Protein AF-A0A2S2Q493-F1 (afdb_monomer)

Mean predicted aligned error: 17.37 Å

InterPro domains:
  IPR019464 RNA polymerase II elongation factor ELL, N-terminal [PF10390] (42-145)
  IPR031176 ELL/occludin family [PTHR23288] (46-145)
  IPR036390 Winged helix DNA-binding domain superfamily [SSF46785] (63-145)
  IPR042065 E3 ubiquitin-protein ligase ELL-like [G3DSA:1.10.10.2670] (57-145)

Secondary structure (DSSP, 8-state):
-----------------------------------------------PPPS-------HHHHHHTS-HHHHHHHHHHH--EEHHHHHHHHHHTT--GGGHHHHHHHHHHHEEEETTEEEE-GGGGGG--TT-TT--HHHHHHHT-

Organism: NCBI:txid143950

Solvent-accessible surface area (backbone atoms only — not comparable to full-atom values): 9882 Å² total; per-residue (Å²): 141,82,90,81,83,87,84,82,84,86,80,74,97,81,77,90,78,69,89,78,74,88,82,70,86,78,78,88,79,75,92,77,77,89,74,81,81,75,90,75,84,86,85,90,85,90,78,84,81,75,86,70,81,79,64,85,68,63,62,51,62,58,59,48,72,46,58,68,63,58,56,52,51,56,50,29,63,67,43,69,40,38,6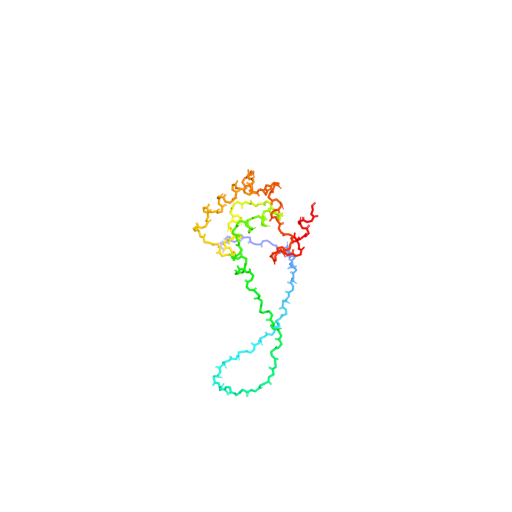5,72,60,50,49,52,55,44,40,72,31,68,54,55,82,86,49,53,64,54,51,54,58,44,41,68,75,45,32,46,78,54,96,72,28,34,34,55,35,80,82,50,57,80,75,54,63,89,82,44,89,84,59,50,79,68,49,55,58,56,67,76,109

Foldseek 3Di:
DDDDDDDDDDDDDPDPPDDPDPPDDPDPPDDDDDDPDDDDDDDDDDDDDDPDPPDPPPVLQVLLPDDPLLVLLLVLLLHWAAPVRSVVVVVSSPDDPVCSVVVVVSQVVAWDADPRITHGDPVCLVVHDLVPVPDDPVSNVSNVD

Sequence (145 aa):
VNNVSNVNHVNNVNNVNHVNNVNHVNNVNHVNNINIINNVPKPIISKPIPPHIPSPVNHTSDISKKPLRDRIIHLLALRPYKKPELISILNRDGLKDKDRTQIMSILSQVAQAKDNVYYLLRHIWNDVQEDWPFYSSQDHIILKR

pLDDT: mean 74.44, std 22.08, range [32.31, 98.25]

Radius of gyration: 29.32 Å; Cα contacts (8 Å, |Δi|>4): 77; chains: 1; bounding box: 62×48×93 Å

Structure (mmCIF, N/CA/C/O backbone):
data_AF-A0A2S2Q493-F1
#
_entry.id   AF-A0A2S2Q493-F1
#
loop_
_atom_site.group_PDB
_atom_site.id
_atom_site.type_symbol
_atom_site.label_atom_id
_atom_site.label_alt_id
_atom_site.label_comp_id
_atom_site.label_asym_id
_atom_site.label_entity_id
_atom_site.label_seq_id
_atom_site.pdbx_PDB_ins_code
_atom_site.Cartn_x
_atom_site.Cartn_y
_atom_site.Cartn_z
_atom_site.occupancy
_atom_site.B_iso_or_equiv
_atom_site.auth_seq_id
_atom_site.auth_comp_id
_atom_site.auth_asym_id
_atom_site.auth_atom_id
_atom_site.pdbx_PDB_model_num
ATOM 1 N N . VAL A 1 1 ? 29.902 24.176 73.269 1.00 42.94 1 VAL A N 1
ATOM 2 C CA . VAL A 1 1 ? 28.447 24.135 72.998 1.00 42.94 1 VAL A CA 1
ATOM 3 C C . VAL A 1 1 ? 28.195 24.983 71.768 1.00 42.94 1 VAL A C 1
ATOM 5 O O . VAL A 1 1 ? 28.349 26.187 71.871 1.00 42.94 1 VAL A O 1
ATOM 8 N N . ASN A 1 2 ? 27.938 24.367 70.612 1.00 32.31 2 ASN A N 1
ATOM 9 C CA . ASN A 1 2 ? 27.328 25.031 69.460 1.00 32.31 2 ASN A CA 1
ATOM 10 C C . ASN A 1 2 ? 26.678 23.980 68.557 1.00 32.31 2 ASN A C 1
ATOM 12 O O . ASN A 1 2 ? 27.305 22.997 68.173 1.00 32.31 2 ASN A O 1
ATOM 16 N N . ASN A 1 3 ? 25.392 24.208 68.310 1.00 42.53 3 ASN A N 1
ATOM 17 C CA . ASN A 1 3 ? 24.489 23.416 67.493 1.00 42.53 3 ASN A CA 1
ATOM 18 C C . ASN A 1 3 ? 24.914 23.419 66.022 1.00 42.53 3 ASN A C 1
ATOM 20 O O . ASN A 1 3 ? 25.131 24.490 65.459 1.00 42.53 3 ASN A O 1
ATOM 24 N N . VAL A 1 4 ? 24.893 22.251 65.378 1.00 44.69 4 VAL A N 1
ATOM 25 C CA . VAL A 1 4 ? 24.620 22.157 63.938 1.00 44.69 4 VAL A CA 1
ATOM 26 C C . VAL A 1 4 ? 23.568 21.073 63.734 1.00 44.69 4 VAL A C 1
ATOM 28 O O . VAL A 1 4 ? 23.837 19.880 63.856 1.00 44.69 4 VAL A O 1
ATOM 31 N N . SER A 1 5 ? 22.346 21.528 63.475 1.00 44.84 5 SER A N 1
ATOM 32 C CA . SER A 1 5 ? 21.221 20.722 63.012 1.00 44.84 5 SER A CA 1
ATOM 33 C C . SER A 1 5 ? 21.316 20.486 61.499 1.00 44.84 5 SER A C 1
ATOM 35 O O . SER A 1 5 ? 21.857 21.319 60.777 1.00 44.84 5 SER A O 1
ATOM 37 N N . ASN A 1 6 ? 20.668 19.408 61.045 1.00 47.12 6 ASN A N 1
ATOM 38 C CA . ASN A 1 6 ? 20.297 19.056 59.666 1.00 47.12 6 ASN A CA 1
ATOM 39 C C . ASN A 1 6 ? 21.370 18.477 58.727 1.00 47.12 6 ASN A C 1
ATOM 41 O O . ASN A 1 6 ? 21.995 19.207 57.968 1.00 47.12 6 ASN A O 1
ATOM 45 N N . VAL A 1 7 ? 21.357 17.143 58.592 1.00 50.12 7 VAL A N 1
ATOM 46 C CA . VAL A 1 7 ? 21.135 16.503 57.281 1.00 50.12 7 VAL A CA 1
ATOM 47 C C . VAL A 1 7 ? 20.140 15.354 57.471 1.00 50.12 7 VAL A C 1
ATOM 49 O O . VAL A 1 7 ? 20.384 14.414 58.223 1.00 50.12 7 VAL A O 1
ATOM 52 N N . ASN A 1 8 ? 18.987 15.465 56.814 1.00 44.38 8 ASN A N 1
ATOM 53 C CA . ASN A 1 8 ? 17.983 14.412 56.725 1.00 44.38 8 ASN A CA 1
ATOM 54 C C . ASN A 1 8 ? 18.471 13.266 55.822 1.00 44.38 8 ASN A C 1
ATOM 56 O O . ASN A 1 8 ? 19.005 13.519 54.749 1.00 44.38 8 ASN A O 1
ATOM 60 N N . HIS A 1 9 ? 18.110 12.041 56.216 1.00 49.75 9 HIS A N 1
ATOM 61 C CA . HIS A 1 9 ? 17.798 10.901 55.342 1.00 49.75 9 HIS A CA 1
ATOM 62 C C . HIS A 1 9 ? 18.923 10.284 54.489 1.00 49.75 9 HIS A C 1
ATOM 64 O O . HIS A 1 9 ? 19.172 10.736 53.381 1.00 49.75 9 HIS A O 1
ATOM 70 N N . VAL A 1 10 ? 19.414 9.110 54.915 1.00 50.28 10 VAL A N 1
ATOM 71 C CA . VAL A 1 10 ? 19.218 7.846 54.166 1.00 50.28 10 VAL A CA 1
ATOM 72 C C . VAL A 1 10 ? 19.067 6.714 55.190 1.00 50.28 10 VAL A C 1
ATOM 74 O O . VAL A 1 10 ? 20.035 6.286 55.812 1.00 50.28 10 VAL A O 1
ATOM 77 N N . ASN A 1 11 ? 17.832 6.260 55.402 1.00 46.09 11 ASN A N 1
ATOM 78 C CA . ASN A 1 11 ? 17.524 5.114 56.254 1.00 46.09 11 ASN A CA 1
ATOM 79 C C . ASN A 1 11 ? 17.735 3.816 55.460 1.00 46.09 11 ASN A C 1
ATOM 81 O O . ASN A 1 11 ? 17.216 3.696 54.357 1.00 46.09 11 ASN A O 1
ATOM 85 N N . ASN A 1 12 ? 18.435 2.859 56.071 1.00 45.50 12 ASN A N 1
ATOM 86 C CA . ASN A 1 12 ? 18.421 1.419 55.792 1.00 45.50 12 ASN A CA 1
ATOM 87 C C . ASN A 1 12 ? 18.545 0.941 54.333 1.00 45.50 12 ASN A C 1
ATOM 89 O O . ASN A 1 12 ? 17.598 0.937 53.549 1.00 45.50 12 ASN A O 1
ATOM 93 N N . VAL A 1 13 ? 19.698 0.336 54.042 1.00 56.16 13 VAL A N 1
ATOM 94 C CA . VAL A 1 13 ? 19.875 -0.619 52.943 1.00 56.16 13 VAL A CA 1
ATOM 95 C C . VAL A 1 13 ? 18.981 -1.837 53.207 1.00 56.16 13 VAL A C 1
ATOM 97 O O . VAL A 1 13 ? 19.342 -2.698 53.997 1.00 56.16 13 VAL A O 1
ATOM 100 N N . ASN A 1 14 ? 17.814 -1.906 52.564 1.00 52.69 14 ASN A N 1
ATOM 101 C CA . ASN A 1 14 ? 16.933 -3.079 52.590 1.00 52.69 14 ASN A CA 1
ATOM 102 C C . ASN A 1 14 ? 16.211 -3.243 51.240 1.00 52.69 14 ASN A C 1
ATOM 104 O O . ASN A 1 14 ? 15.033 -2.924 51.117 1.00 52.69 14 ASN A O 1
ATOM 108 N N . ASN A 1 15 ? 16.958 -3.674 50.216 1.00 47.88 15 ASN A N 1
ATOM 109 C CA . ASN A 1 15 ? 16.556 -4.650 49.184 1.00 47.88 15 ASN A CA 1
ATOM 110 C C . ASN A 1 15 ? 17.482 -4.548 47.968 1.00 47.88 15 ASN A C 1
ATOM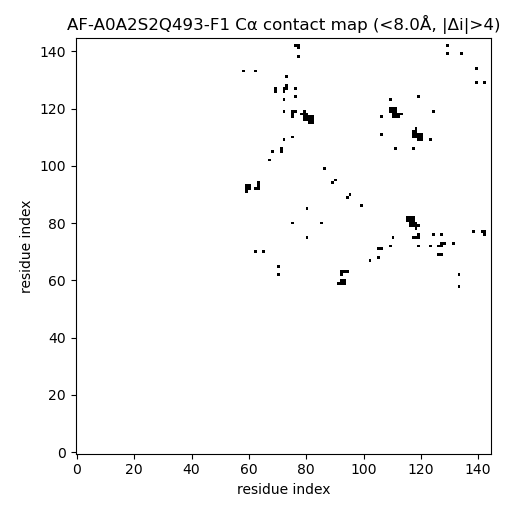 112 O O . ASN A 1 15 ? 17.394 -3.613 47.173 1.00 47.88 15 ASN A O 1
ATOM 116 N N . VAL A 1 16 ? 18.331 -5.559 47.779 1.00 57.81 16 VAL A N 1
ATOM 117 C CA . VAL A 1 16 ? 18.988 -5.802 46.491 1.00 57.81 16 VAL A CA 1
ATOM 118 C C . VAL A 1 16 ? 17.939 -6.420 45.568 1.00 57.81 16 VAL A C 1
ATOM 120 O O . VAL A 1 16 ? 17.761 -7.635 45.532 1.00 57.81 16 VAL A O 1
ATOM 123 N N . ASN A 1 17 ? 17.193 -5.579 44.853 1.00 49.03 17 ASN A N 1
ATOM 124 C CA . ASN A 1 17 ? 16.241 -6.053 43.855 1.00 49.03 17 ASN A CA 1
ATOM 125 C C . ASN A 1 17 ? 16.998 -6.562 42.622 1.00 49.03 17 ASN A C 1
ATOM 127 O O . ASN A 1 17 ? 17.527 -5.781 41.840 1.00 49.03 17 ASN A O 1
ATOM 131 N N . HIS A 1 18 ? 17.033 -7.889 42.503 1.00 48.94 18 HIS A N 1
ATOM 132 C CA . HIS A 1 18 ? 17.099 -8.685 41.278 1.00 48.94 18 HIS A CA 1
ATOM 133 C C . HIS A 1 18 ? 17.971 -8.147 40.127 1.00 48.94 18 HIS A C 1
ATOM 135 O O . HIS A 1 18 ? 17.554 -7.316 39.321 1.00 48.94 18 HIS A O 1
ATOM 141 N N . VAL A 1 19 ? 19.153 -8.749 39.964 1.00 56.56 19 VAL A N 1
ATOM 142 C CA . VAL A 1 19 ? 19.896 -8.717 38.697 1.00 56.56 19 VAL A CA 1
ATOM 143 C C . VAL A 1 19 ? 19.018 -9.364 37.625 1.00 56.56 19 VAL A C 1
ATOM 145 O O . VAL A 1 19 ? 18.828 -10.580 37.613 1.00 56.56 19 VAL A O 1
ATOM 148 N N . ASN A 1 20 ? 18.443 -8.544 36.748 1.00 49.59 20 ASN A N 1
ATOM 149 C CA . ASN A 1 20 ? 17.652 -9.021 35.624 1.00 49.59 20 ASN A CA 1
ATOM 150 C C . ASN A 1 20 ? 18.605 -9.591 34.562 1.00 49.59 20 ASN A C 1
ATOM 152 O O . ASN A 1 20 ? 19.286 -8.848 33.865 1.00 49.59 20 ASN A O 1
ATOM 156 N N . ASN A 1 21 ? 18.669 -10.920 34.511 1.00 49.31 21 ASN A N 1
ATOM 157 C CA . ASN A 1 21 ? 18.947 -11.762 33.348 1.00 49.31 21 ASN A CA 1
ATOM 158 C C . ASN A 1 21 ? 19.878 -11.172 32.263 1.00 49.31 21 ASN A C 1
ATOM 160 O O . ASN A 1 21 ? 19.442 -10.470 31.348 1.00 49.31 21 ASN A O 1
ATOM 164 N N . VAL A 1 22 ? 21.161 -11.543 32.310 1.00 59.47 22 VAL A N 1
ATOM 165 C CA . VAL A 1 22 ? 22.110 -11.322 31.207 1.00 59.47 22 VAL A CA 1
ATOM 166 C C . VAL A 1 22 ? 21.741 -12.256 30.051 1.00 59.47 22 VAL A C 1
ATOM 168 O O . VAL A 1 22 ? 22.240 -13.376 29.947 1.00 59.47 22 VAL A O 1
ATOM 171 N N . ASN A 1 23 ? 20.849 -11.809 29.170 1.00 49.47 23 ASN A N 1
ATOM 172 C CA . ASN A 1 23 ? 20.550 -12.531 27.939 1.00 49.47 23 ASN A CA 1
ATOM 173 C C . ASN A 1 23 ? 21.645 -12.264 26.896 1.00 49.47 23 ASN A C 1
ATOM 175 O O . ASN A 1 23 ? 21.586 -11.306 26.136 1.00 49.47 23 ASN A O 1
ATOM 179 N N . HIS A 1 24 ? 22.606 -13.189 26.874 1.00 51.44 24 HIS A N 1
ATOM 180 C CA . HIS A 1 24 ? 23.433 -13.580 25.731 1.00 51.44 24 HIS A CA 1
ATOM 181 C C 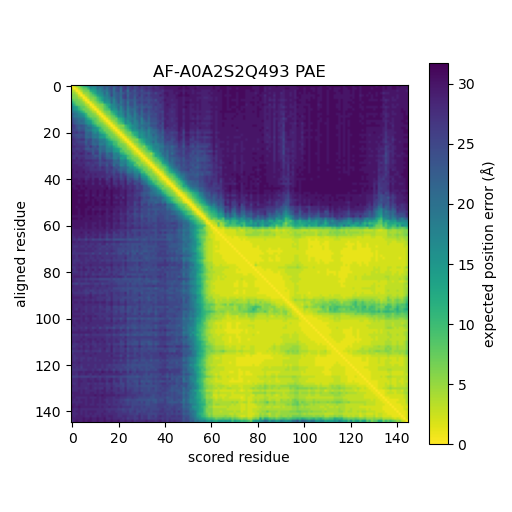. HIS A 1 24 ? 24.441 -12.549 25.183 1.00 51.44 24 HIS A C 1
ATOM 183 O O . HIS A 1 24 ? 24.131 -11.646 24.410 1.00 51.44 24 HIS A O 1
ATOM 189 N N . VAL A 1 25 ? 25.711 -12.775 25.531 1.00 57.84 25 VAL A N 1
ATOM 190 C CA . VAL A 1 25 ? 26.881 -12.204 24.856 1.00 57.84 25 VAL A CA 1
ATOM 191 C C . VAL A 1 25 ? 26.921 -12.763 23.432 1.00 57.84 25 VAL A C 1
ATOM 193 O O . VAL A 1 25 ? 27.197 -13.946 23.238 1.00 57.84 25 VAL A O 1
ATOM 196 N N . ASN A 1 26 ? 26.628 -11.930 22.431 1.00 51.56 26 ASN A N 1
ATOM 197 C CA . ASN A 1 26 ? 26.768 -12.336 21.037 1.00 51.56 26 ASN A CA 1
ATOM 198 C C . ASN A 1 26 ? 28.250 -12.546 20.707 1.00 51.56 26 ASN A C 1
ATOM 200 O O . ASN A 1 26 ? 29.068 -11.631 20.762 1.00 51.56 26 ASN A O 1
ATOM 204 N N . ASN A 1 27 ? 28.550 -13.794 20.372 1.00 47.91 27 ASN A N 1
ATOM 205 C CA . ASN A 1 27 ? 29.819 -14.305 19.892 1.00 47.91 27 ASN A CA 1
ATOM 206 C C . ASN A 1 27 ? 30.382 -13.404 18.772 1.00 47.91 27 ASN A C 1
ATOM 208 O O . ASN A 1 27 ? 29.749 -13.237 17.726 1.00 47.91 27 ASN A O 1
ATOM 212 N N . VAL A 1 28 ? 31.562 -12.813 18.984 1.00 59.25 28 VAL A N 1
ATOM 213 C CA . VAL A 1 28 ? 32.274 -12.022 17.969 1.00 59.25 28 VAL A CA 1
ATOM 214 C C . VAL A 1 28 ? 32.832 -12.985 16.924 1.00 59.25 28 VAL A C 1
ATOM 216 O O . VAL A 1 28 ? 33.941 -13.496 17.061 1.00 59.25 28 VAL A O 1
ATOM 219 N N . ASN A 1 29 ? 32.061 -13.247 15.870 1.00 50.19 29 ASN A N 1
ATOM 220 C CA . ASN A 1 29 ? 32.519 -14.054 14.746 1.00 50.19 29 ASN A CA 1
ATOM 221 C C . ASN A 1 29 ? 33.024 -13.164 13.604 1.00 50.19 29 ASN A C 1
ATOM 223 O O . ASN A 1 29 ? 32.252 -12.600 12.837 1.00 50.19 29 ASN A O 1
ATOM 227 N N . HIS A 1 30 ? 34.354 -13.152 13.493 1.00 52.41 30 HIS A N 1
ATOM 228 C CA . HIS A 1 30 ? 35.150 -12.902 12.290 1.00 52.41 30 HIS A CA 1
ATOM 229 C C . HIS A 1 30 ? 35.218 -11.467 11.742 1.00 52.41 30 HIS A C 1
ATOM 231 O O . HIS A 1 30 ? 34.442 -11.029 10.896 1.00 52.41 30 HIS A O 1
ATOM 237 N N . VAL A 1 31 ? 36.293 -10.785 12.145 1.00 58.31 31 VAL A N 1
ATOM 238 C CA . VAL A 1 31 ? 36.915 -9.697 11.386 1.00 58.31 31 VAL A CA 1
ATOM 239 C C . VAL A 1 31 ? 37.488 -10.300 10.101 1.00 58.31 31 VAL A C 1
ATOM 241 O O . VAL A 1 31 ? 38.514 -10.975 10.150 1.00 58.31 31 VAL A O 1
ATOM 244 N N . ASN A 1 32 ? 36.837 -10.084 8.956 1.00 47.97 32 ASN A N 1
ATOM 245 C CA . ASN A 1 32 ? 37.411 -10.469 7.669 1.00 47.97 32 ASN A CA 1
ATOM 246 C C . ASN A 1 32 ? 38.202 -9.294 7.080 1.00 47.97 32 ASN A C 1
ATOM 248 O O . ASN A 1 32 ? 37.643 -8.261 6.720 1.00 47.97 32 ASN A O 1
ATOM 252 N N . ASN A 1 33 ? 39.516 -9.504 7.055 1.00 41.75 33 ASN A N 1
ATOM 253 C CA . ASN A 1 33 ? 40.587 -8.766 6.395 1.00 41.75 33 ASN A CA 1
ATOM 254 C C . ASN A 1 33 ? 40.193 -7.661 5.400 1.00 41.75 33 ASN A C 1
ATOM 256 O O . ASN A 1 33 ? 39.572 -7.888 4.362 1.00 41.75 33 ASN A O 1
ATOM 260 N N . ILE A 1 34 ? 40.740 -6.480 5.682 1.00 53.59 34 ILE A N 1
ATOM 261 C CA . ILE A 1 34 ? 40.981 -5.379 4.753 1.00 53.59 34 ILE A CA 1
ATOM 262 C C . ILE A 1 34 ? 41.804 -5.908 3.568 1.00 53.59 34 ILE A C 1
ATOM 264 O O . ILE A 1 34 ? 42.957 -6.288 3.753 1.00 53.59 34 ILE A O 1
ATOM 268 N N . ASN A 1 35 ? 41.256 -5.879 2.351 1.00 46.34 35 ASN A N 1
ATOM 269 C CA . ASN A 1 35 ? 42.056 -5.987 1.130 1.00 46.34 35 ASN A CA 1
ATOM 270 C C . ASN A 1 35 ? 42.027 -4.649 0.390 1.00 46.34 35 ASN A C 1
ATOM 272 O O . ASN A 1 35 ? 41.120 -4.346 -0.382 1.00 46.34 35 ASN A O 1
ATOM 276 N N . ILE A 1 36 ? 43.063 -3.853 0.656 1.00 45.31 36 ILE A N 1
ATOM 277 C CA . ILE A 1 36 ? 43.539 -2.782 -0.217 1.00 45.31 36 ILE A CA 1
ATOM 278 C C . ILE A 1 36 ? 43.771 -3.412 -1.598 1.00 45.31 36 ILE A C 1
ATOM 280 O O . ILE A 1 36 ? 44.665 -4.239 -1.771 1.00 45.31 36 ILE A O 1
ATOM 284 N N . ILE A 1 37 ? 42.923 -3.079 -2.573 1.00 48.00 37 ILE A N 1
ATOM 285 C CA . ILE A 1 37 ? 43.001 -3.621 -3.932 1.00 48.00 37 ILE A CA 1
ATOM 286 C C . ILE A 1 37 ? 44.120 -2.878 -4.666 1.00 48.00 37 ILE A C 1
ATOM 288 O O . ILE A 1 37 ? 43.899 -1.859 -5.317 1.00 48.00 37 ILE A O 1
ATOM 292 N N . ASN A 1 38 ? 45.345 -3.379 -4.530 1.00 39.59 38 ASN A N 1
ATOM 293 C CA . ASN A 1 38 ? 46.443 -2.995 -5.403 1.00 39.59 38 ASN A CA 1
ATOM 294 C C . ASN A 1 38 ? 46.141 -3.510 -6.816 1.00 39.59 38 ASN A C 1
ATOM 296 O O . ASN A 1 38 ? 46.028 -4.714 -7.047 1.00 39.59 38 ASN A O 1
ATOM 300 N N . ASN A 1 39 ? 45.999 -2.574 -7.753 1.00 42.94 39 ASN A 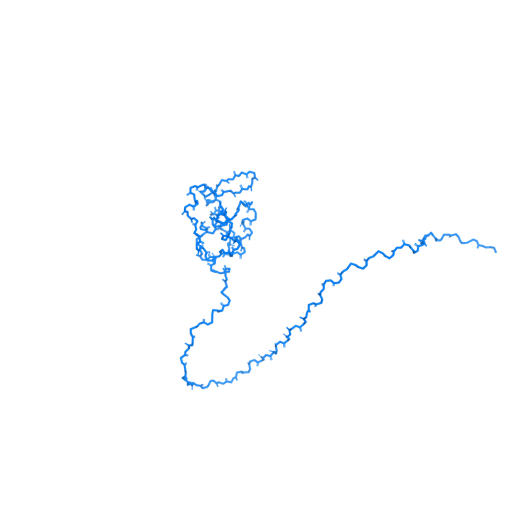N 1
ATOM 301 C CA . ASN A 1 39 ? 45.955 -2.822 -9.190 1.00 42.94 39 ASN A CA 1
ATOM 302 C C . ASN A 1 39 ? 47.166 -3.660 -9.631 1.00 42.94 39 ASN A C 1
ATOM 304 O O . ASN A 1 39 ? 48.283 -3.146 -9.661 1.00 42.94 39 ASN A O 1
ATOM 308 N N . VAL A 1 40 ? 46.946 -4.914 -10.038 1.00 46.66 40 VAL A N 1
ATOM 309 C CA . VAL A 1 40 ? 47.920 -5.708 -10.808 1.00 46.66 40 VAL A CA 1
ATOM 310 C C . VAL A 1 40 ? 47.171 -6.448 -11.938 1.00 46.66 40 VAL A C 1
ATOM 312 O O . VAL A 1 40 ? 46.054 -6.917 -11.702 1.00 46.66 40 VAL A O 1
ATOM 315 N N . PRO A 1 41 ? 47.698 -6.509 -13.181 1.00 43.09 41 PRO A N 1
ATOM 316 C CA . PRO A 1 41 ? 46.914 -6.826 -14.377 1.00 43.09 41 PRO A CA 1
ATOM 317 C C . PRO A 1 41 ? 46.677 -8.329 -14.585 1.00 43.09 41 PRO A C 1
ATOM 319 O O . PRO A 1 41 ? 47.496 -9.167 -14.217 1.00 43.09 41 PRO A O 1
ATOM 322 N N . LYS A 1 42 ? 45.561 -8.645 -15.256 1.00 44.75 42 LYS A N 1
ATOM 323 C CA . LYS A 1 42 ? 45.159 -9.983 -15.736 1.00 44.75 42 LYS A CA 1
ATOM 324 C C . LYS A 1 42 ? 46.261 -10.695 -16.541 1.00 44.75 42 LYS A C 1
ATOM 326 O O . LYS A 1 42 ? 46.936 -10.052 -17.342 1.00 44.75 42 LYS A O 1
ATOM 331 N N . PRO A 1 43 ? 46.239 -12.040 -16.529 1.00 39.25 43 PRO A N 1
ATOM 332 C CA . PRO A 1 43 ? 46.177 -12.777 -17.789 1.00 39.25 43 PRO A CA 1
ATOM 333 C C . PRO A 1 43 ? 45.029 -13.803 -17.839 1.00 39.25 43 PRO A C 1
ATOM 335 O O . PRO A 1 43 ? 44.583 -14.364 -16.843 1.00 39.25 43 PRO A O 1
ATOM 338 N N . ILE A 1 44 ? 44.533 -13.977 -19.059 1.00 52.31 44 ILE A N 1
ATOM 339 C CA . ILE A 1 44 ? 43.407 -14.790 -19.540 1.00 52.31 44 ILE A CA 1
ATOM 340 C C . ILE A 1 44 ? 43.796 -16.284 -19.523 1.00 52.31 44 ILE A C 1
ATOM 342 O O . ILE A 1 44 ? 44.962 -16.550 -19.781 1.00 52.31 44 ILE A O 1
ATOM 346 N N . ILE A 1 45 ? 42.864 -17.230 -19.271 1.00 47.44 45 ILE A N 1
ATOM 347 C CA . ILE A 1 45 ? 42.700 -18.538 -19.977 1.00 47.44 45 ILE A CA 1
ATOM 348 C C . ILE A 1 45 ? 41.639 -19.445 -19.290 1.00 47.44 45 ILE A C 1
ATOM 350 O O . ILE A 1 45 ? 41.785 -19.891 -18.156 1.00 47.44 45 ILE A O 1
ATOM 354 N N . SER A 1 46 ? 40.562 -19.688 -20.051 1.00 48.78 46 SER A N 1
ATOM 355 C CA . SER A 1 46 ? 39.647 -20.848 -20.108 1.00 48.78 46 SER A CA 1
ATOM 356 C C . SER A 1 46 ? 39.188 -21.573 -18.827 1.00 48.78 46 SER A C 1
ATOM 358 O O . SER A 1 46 ? 39.916 -22.401 -18.280 1.00 48.78 46 SER A O 1
ATOM 360 N N . LYS A 1 47 ? 37.902 -21.408 -18.481 1.00 50.78 47 LYS A N 1
ATOM 361 C CA . LYS A 1 47 ? 36.972 -22.466 -18.016 1.00 50.78 47 LYS A CA 1
ATOM 362 C C . LYS A 1 47 ? 35.529 -21.918 -17.998 1.00 50.78 47 LYS A C 1
ATOM 364 O O . LYS A 1 47 ? 35.360 -20.719 -17.777 1.00 50.78 47 LYS A O 1
ATOM 369 N N . PRO A 1 48 ? 34.506 -22.746 -18.285 1.00 41.25 48 PRO A N 1
ATOM 370 C CA . PRO A 1 48 ? 33.122 -22.297 -18.426 1.00 41.25 48 PRO A CA 1
ATOM 371 C C . PRO A 1 48 ? 32.573 -21.806 -17.083 1.00 41.25 48 PRO A C 1
ATOM 373 O O . PRO A 1 48 ? 32.776 -22.436 -16.048 1.00 41.25 48 PRO A O 1
ATOM 376 N N . ILE A 1 49 ? 31.894 -20.663 -17.117 1.00 53.19 49 ILE A N 1
ATOM 377 C CA . ILE A 1 49 ? 31.247 -20.029 -15.965 1.00 53.19 49 ILE A CA 1
ATOM 378 C C . ILE A 1 49 ? 30.128 -20.968 -15.463 1.00 53.19 49 ILE A C 1
ATOM 380 O O . ILE A 1 49 ? 29.226 -21.275 -16.245 1.00 53.19 49 ILE A O 1
ATOM 384 N N . PRO A 1 50 ? 30.143 -21.434 -14.199 1.00 56.91 50 PRO A N 1
ATOM 385 C CA . PRO A 1 50 ? 28.981 -22.077 -13.583 1.00 56.91 50 PRO A CA 1
ATOM 386 C C . PRO A 1 50 ? 27.819 -21.073 -13.513 1.00 56.91 50 PRO A C 1
ATOM 388 O O . PRO A 1 50 ? 28.075 -19.881 -13.317 1.00 56.91 50 PRO A O 1
ATOM 391 N N . PRO A 1 51 ? 26.552 -21.495 -13.659 1.00 48.00 51 PRO A N 1
ATOM 392 C CA . PRO A 1 51 ? 25.429 -20.571 -13.689 1.00 48.00 51 PRO A CA 1
ATOM 393 C C . PRO A 1 51 ? 25.325 -19.829 -12.353 1.00 48.00 51 PRO A C 1
ATOM 395 O O . PRO A 1 51 ? 25.092 -20.431 -11.313 1.00 48.00 51 PRO A O 1
ATOM 398 N N . HIS A 1 52 ? 25.554 -18.519 -12.426 1.00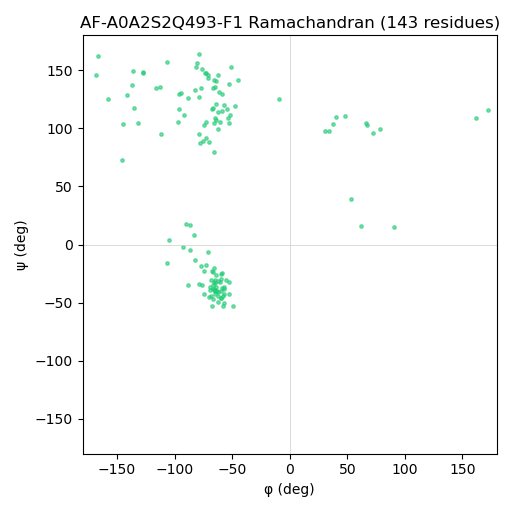 46.31 52 HIS A N 1
ATOM 399 C CA . HIS A 1 52 ? 25.018 -17.464 -11.572 1.00 46.31 52 HIS A CA 1
ATOM 400 C C . HIS A 1 52 ? 24.788 -17.842 -10.097 1.00 46.31 52 HIS A C 1
ATOM 402 O O . HIS A 1 52 ? 23.732 -18.343 -9.726 1.00 46.31 52 HIS A O 1
ATOM 408 N N . ILE A 1 53 ? 25.744 -17.498 -9.229 1.00 46.72 53 ILE A N 1
ATOM 409 C CA . ILE A 1 53 ? 25.428 -17.233 -7.820 1.00 46.72 53 ILE A CA 1
ATOM 410 C C . ILE A 1 53 ? 24.411 -16.082 -7.847 1.00 46.72 53 ILE A C 1
ATOM 412 O O . ILE A 1 53 ? 24.791 -14.997 -8.303 1.00 46.72 53 ILE A O 1
ATOM 416 N N . PRO A 1 54 ? 23.143 -16.263 -7.424 1.00 49.59 54 PRO A N 1
ATOM 417 C CA . PRO A 1 54 ? 22.266 -15.125 -7.250 1.00 49.59 54 PRO A CA 1
ATOM 418 C C . PRO A 1 54 ? 22.883 -14.291 -6.128 1.00 49.59 54 PRO A C 1
ATOM 420 O O . PRO A 1 54 ? 22.880 -14.673 -4.958 1.00 49.59 54 PRO A O 1
ATOM 423 N N . SER A 1 55 ? 23.466 -13.153 -6.498 1.00 45.56 55 SER A N 1
ATOM 424 C CA . SER A 1 55 ? 23.658 -12.039 -5.574 1.00 45.56 55 SER A CA 1
ATOM 425 C C . SER A 1 55 ? 22.356 -11.851 -4.792 1.00 45.56 55 SER A C 1
ATOM 427 O O . SER A 1 55 ? 21.305 -12.002 -5.421 1.00 45.56 55 SER A O 1
ATOM 429 N N . PRO A 1 56 ? 22.388 -11.538 -3.480 1.00 48.25 56 PRO A N 1
ATOM 430 C CA . PRO A 1 56 ? 21.180 -11.267 -2.710 1.00 48.25 56 PRO A CA 1
ATOM 431 C C . PRO A 1 56 ? 20.408 -10.199 -3.469 1.00 48.25 56 PRO A C 1
ATOM 433 O O . PRO A 1 56 ? 20.839 -9.050 -3.586 1.00 48.25 56 PRO A O 1
ATOM 436 N N . VAL A 1 57 ? 19.350 -10.654 -4.131 1.00 51.31 57 VAL A N 1
ATOM 437 C CA . VAL A 1 57 ? 18.582 -9.864 -5.073 1.00 51.31 57 VAL A CA 1
ATOM 438 C C . VAL A 1 57 ? 18.091 -8.677 -4.265 1.00 51.31 57 VAL A C 1
ATOM 440 O O . VAL A 1 57 ? 17.606 -8.848 -3.147 1.00 51.31 57 VAL A O 1
ATOM 443 N N . ASN A 1 58 ? 18.294 -7.460 -4.762 1.00 53.31 58 ASN A N 1
ATOM 444 C CA . ASN A 1 58 ? 17.771 -6.264 -4.116 1.00 53.31 58 ASN A CA 1
ATOM 445 C C . ASN A 1 58 ? 16.235 -6.326 -4.193 1.00 53.31 58 ASN A C 1
ATOM 447 O O . ASN A 1 58 ? 15.627 -5.701 -5.057 1.00 53.31 58 ASN A O 1
ATOM 451 N N . HIS A 1 59 ? 15.606 -7.099 -3.300 1.00 60.91 59 HIS A N 1
ATOM 452 C CA . HIS A 1 59 ? 14.176 -7.418 -3.296 1.00 60.91 59 HIS A CA 1
ATOM 453 C C . HIS A 1 59 ? 13.313 -6.148 -3.297 1.00 60.91 59 HIS A C 1
ATOM 455 O O . HIS A 1 59 ? 12.236 -6.122 -3.887 1.00 60.91 59 HIS A O 1
ATOM 461 N N . THR A 1 60 ? 13.823 -5.068 -2.701 1.00 63.06 60 THR A N 1
ATOM 462 C CA . THR A 1 60 ? 13.203 -3.736 -2.677 1.00 63.06 60 THR A CA 1
ATOM 463 C C . THR A 1 60 ? 13.145 -3.078 -4.058 1.00 63.06 60 THR A C 1
ATOM 465 O O . THR A 1 60 ? 12.186 -2.383 -4.383 1.00 63.06 60 THR A O 1
ATOM 468 N N . SER A 1 61 ? 14.148 -3.313 -4.904 1.00 69.19 61 SER A N 1
ATOM 469 C CA . SER A 1 61 ? 14.195 -2.774 -6.264 1.00 69.19 61 SER A CA 1
ATOM 470 C C . SER A 1 61 ? 13.256 -3.536 -7.191 1.00 69.19 61 SER A C 1
ATOM 472 O O . SER A 1 61 ? 12.634 -2.927 -8.057 1.00 69.19 61 SER A O 1
ATOM 474 N N . ASP A 1 62 ? 13.091 -4.843 -6.997 1.00 82.88 62 ASP A N 1
ATOM 475 C CA . ASP A 1 62 ? 12.229 -5.650 -7.862 1.00 82.88 62 ASP A CA 1
ATOM 476 C C . ASP A 1 62 ? 10.743 -5.501 -7.538 1.00 82.88 62 ASP A C 1
ATOM 478 O O . ASP A 1 62 ? 9.929 -5.454 -8.462 1.00 82.88 62 ASP A O 1
ATOM 482 N N . ILE A 1 63 ? 10.373 -5.313 -6.265 1.00 86.62 63 ILE A N 1
ATOM 483 C CA . ILE A 1 63 ? 8.982 -4.995 -5.908 1.00 86.62 63 ILE A CA 1
ATOM 484 C C . ILE A 1 63 ? 8.569 -3.628 -6.461 1.00 86.62 63 ILE A C 1
ATOM 486 O O . ILE A 1 63 ? 7.433 -3.457 -6.896 1.00 86.62 63 ILE A O 1
ATOM 490 N N . SER A 1 64 ? 9.500 -2.669 -6.538 1.00 86.81 64 SER A N 1
ATOM 491 C CA . SER A 1 64 ? 9.237 -1.335 -7.091 1.00 86.81 64 SER A CA 1
ATOM 492 C C . SER A 1 64 ? 8.875 -1.355 -8.583 1.00 86.81 64 SER A C 1
ATOM 494 O O . SER A 1 64 ? 8.144 -0.478 -9.042 1.00 86.81 64 SER A O 1
ATOM 496 N N . LYS A 1 65 ? 9.333 -2.380 -9.322 1.00 88.62 65 LYS A N 1
ATOM 497 C CA . LYS A 1 65 ? 9.040 -2.589 -10.752 1.00 88.62 65 LYS A CA 1
ATOM 498 C C . LYS A 1 65 ? 7.642 -3.157 -10.992 1.00 88.62 65 LYS A C 1
ATOM 500 O O . LYS A 1 65 ? 7.149 -3.096 -12.116 1.00 88.62 65 LYS A O 1
ATOM 505 N N . LYS A 1 66 ? 7.009 -3.739 -9.969 1.00 91.50 66 LYS A N 1
ATOM 506 C CA . LYS A 1 66 ? 5.648 -4.262 -10.084 1.00 91.50 66 LYS A CA 1
ATOM 507 C C . LYS A 1 66 ? 4.631 -3.115 -10.146 1.00 91.50 66 LYS A C 1
ATOM 509 O O . LYS A 1 66 ? 4.841 -2.084 -9.496 1.00 91.50 66 LYS A O 1
ATOM 514 N N . PRO A 1 67 ? 3.511 -3.282 -10.875 1.00 93.56 67 PRO A N 1
ATOM 515 C CA . PRO A 1 67 ? 2.451 -2.283 -10.915 1.00 93.56 67 PRO A CA 1
ATOM 516 C C . PRO A 1 67 ? 1.984 -1.896 -9.509 1.00 93.56 67 PRO A C 1
ATOM 518 O O . PRO A 1 67 ? 1.797 -2.748 -8.641 1.00 93.56 67 PRO A O 1
ATOM 521 N N . LEU A 1 68 ? 1.758 -0.598 -9.281 1.00 94.25 68 LEU A N 1
ATOM 522 C CA . LEU A 1 68 ? 1.294 -0.097 -7.982 1.00 94.25 68 LEU A CA 1
ATOM 523 C C . LEU A 1 68 ? -0.019 -0.758 -7.541 1.00 94.25 68 LEU A C 1
ATOM 525 O O . LEU A 1 68 ? -0.203 -1.028 -6.356 1.00 94.25 68 LEU A O 1
ATOM 529 N N . ARG A 1 69 ? -0.910 -1.031 -8.503 1.00 96.31 69 ARG A N 1
ATOM 530 C CA . ARG A 1 69 ? -2.179 -1.723 -8.264 1.00 96.31 69 ARG A CA 1
ATOM 531 C C . ARG A 1 69 ? -1.940 -3.096 -7.650 1.00 96.31 69 ARG A C 1
ATOM 533 O O . ARG A 1 69 ? -2.451 -3.354 -6.565 1.00 96.31 69 ARG A O 1
ATOM 540 N N . ASP A 1 70 ? -1.098 -3.906 -8.282 1.00 96.19 70 ASP A N 1
ATOM 541 C CA . ASP A 1 70 ? -0.774 -5.248 -7.801 1.00 96.19 70 ASP A CA 1
ATOM 542 C C . ASP A 1 70 ? -0.164 -5.180 -6.404 1.00 96.19 70 ASP A C 1
ATOM 544 O O . ASP A 1 70 ? -0.615 -5.876 -5.502 1.00 96.19 70 ASP A O 1
ATOM 548 N N . ARG A 1 71 ? 0.787 -4.272 -6.169 1.00 95.88 71 ARG A N 1
ATOM 549 C CA . ARG A 1 71 ? 1.414 -4.104 -4.848 1.00 95.88 71 ARG A CA 1
ATOM 550 C C . ARG A 1 71 ? 0.389 -3.807 -3.748 1.00 95.88 71 ARG A C 1
ATOM 552 O O . ARG A 1 71 ? 0.472 -4.389 -2.672 1.00 95.88 71 ARG A O 1
ATOM 559 N N . ILE A 1 72 ? -0.590 -2.937 -4.009 1.00 96.69 72 ILE A N 1
ATOM 560 C CA . ILE A 1 72 ? -1.657 -2.612 -3.046 1.00 96.69 72 ILE A CA 1
ATOM 561 C C . ILE A 1 72 ? -2.583 -3.812 -2.822 1.00 96.69 72 ILE A C 1
ATOM 563 O O . ILE A 1 72 ? -2.901 -4.114 -1.673 1.00 96.69 72 ILE A O 1
ATOM 567 N N . ILE A 1 73 ? -2.990 -4.502 -3.892 1.00 97.81 73 ILE A N 1
ATOM 568 C CA . ILE A 1 73 ? -3.838 -5.700 -3.813 1.00 97.81 73 ILE A CA 1
ATOM 569 C C . ILE A 1 73 ? -3.167 -6.761 -2.940 1.00 97.81 73 ILE A C 1
ATOM 571 O O . ILE A 1 73 ? -3.770 -7.233 -1.979 1.00 97.81 73 ILE A O 1
ATOM 575 N N . HIS A 1 74 ? -1.896 -7.063 -3.214 1.00 97.31 74 HIS A N 1
ATOM 576 C CA . HIS A 1 74 ? -1.161 -8.110 -2.511 1.00 97.31 74 HIS A CA 1
ATOM 577 C C . HIS A 1 74 ? -0.888 -7.756 -1.047 1.00 97.31 74 HIS A C 1
ATOM 579 O O . HIS A 1 74 ? -0.868 -8.660 -0.221 1.00 97.31 74 HIS A O 1
ATOM 585 N N . LEU A 1 75 ? -0.736 -6.471 -0.700 1.00 96.31 75 LEU A N 1
ATOM 586 C CA . LEU A 1 75 ? -0.668 -6.033 0.698 1.00 96.31 75 LEU A CA 1
ATOM 587 C C . LEU A 1 75 ? -2.014 -6.232 1.405 1.00 96.31 75 LEU A C 1
ATOM 589 O O . LEU A 1 75 ? -2.072 -6.875 2.450 1.00 96.31 75 LEU A O 1
ATOM 593 N N . LEU A 1 76 ? -3.103 -5.715 0.833 1.00 97.31 76 LEU A N 1
ATOM 594 C CA . LEU A 1 76 ? -4.432 -5.778 1.451 1.00 97.31 76 LEU A CA 1
ATOM 595 C C . LEU A 1 76 ? -5.004 -7.204 1.523 1.00 97.31 76 LEU A C 1
ATOM 597 O O . LEU A 1 76 ? -5.852 -7.465 2.376 1.00 97.31 76 LEU A O 1
ATOM 601 N N . ALA A 1 77 ? -4.534 -8.116 0.668 1.00 97.00 77 ALA A N 1
ATOM 602 C CA . ALA A 1 77 ? -4.856 -9.540 0.734 1.00 97.00 77 ALA A CA 1
ATOM 603 C C . ALA A 1 77 ? -4.301 -10.206 2.005 1.00 97.00 77 ALA A C 1
ATOM 605 O O . ALA A 1 77 ? -4.931 -11.101 2.558 1.00 97.00 77 ALA A O 1
ATOM 606 N N . LEU A 1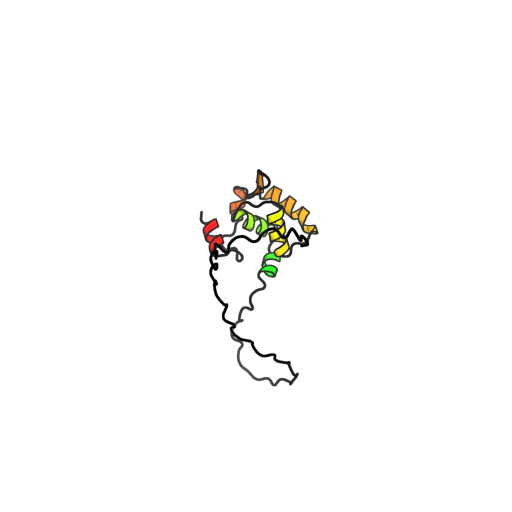 78 ? -3.150 -9.749 2.513 1.00 96.19 78 LEU A N 1
ATOM 607 C CA . LEU A 1 78 ? -2.569 -10.296 3.744 1.00 96.19 78 LEU A CA 1
ATOM 608 C C . LEU A 1 78 ? -3.329 -9.824 4.978 1.00 96.19 78 LEU A C 1
ATOM 610 O O . LEU A 1 78 ? -3.564 -10.588 5.913 1.00 96.19 78 LEU A O 1
ATOM 614 N N . ARG A 1 79 ? -3.691 -8.541 5.014 1.00 96.19 79 ARG A N 1
ATOM 615 C CA . ARG A 1 79 ? -4.499 -7.977 6.093 1.00 96.19 79 ARG A CA 1
ATOM 616 C C . ARG A 1 79 ? -5.035 -6.595 5.733 1.00 96.19 79 ARG A C 1
ATOM 618 O O . ARG A 1 79 ? -4.462 -5.912 4.886 1.00 96.19 79 ARG A O 1
ATOM 625 N N . PRO A 1 80 ? -6.065 -6.120 6.447 1.00 96.75 80 PRO A N 1
ATOM 626 C CA . PRO A 1 80 ? -6.482 -4.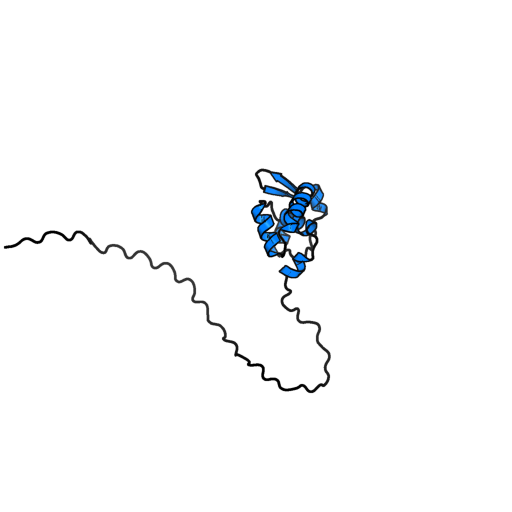731 6.369 1.00 96.75 80 PRO A CA 1
ATOM 627 C C . PRO A 1 80 ? -5.383 -3.787 6.885 1.00 96.75 80 PRO A C 1
ATOM 629 O O . PRO A 1 80 ? -4.738 -4.074 7.896 1.00 96.75 80 PRO A O 1
ATOM 632 N N . TYR A 1 81 ? -5.192 -2.643 6.226 1.00 97.81 81 TYR A N 1
ATOM 633 C CA . TYR A 1 81 ? -4.171 -1.652 6.597 1.00 97.81 81 TYR A CA 1
ATOM 634 C C . TYR A 1 81 ? -4.758 -0.252 6.761 1.00 97.81 81 TYR A C 1
ATOM 636 O O . TYR A 1 81 ? -5.665 0.155 6.031 1.00 97.81 81 TYR A O 1
ATOM 644 N N . LYS A 1 82 ? -4.190 0.538 7.677 1.00 97.38 82 LYS A N 1
ATOM 645 C CA . LYS A 1 82 ? -4.458 1.982 7.741 1.00 97.38 82 LYS A CA 1
ATOM 646 C C . LYS A 1 82 ? -3.698 2.714 6.634 1.00 97.38 82 LYS A C 1
ATOM 648 O O . LYS A 1 82 ? -2.596 2.322 6.256 1.00 97.38 82 LYS A O 1
ATOM 653 N N . LYS A 1 83 ? -4.234 3.848 6.171 1.00 95.06 83 LYS A N 1
ATOM 654 C CA . LYS A 1 83 ? -3.585 4.704 5.154 1.00 95.06 83 LYS A CA 1
ATOM 655 C C . LYS A 1 83 ? -2.108 5.040 5.447 1.00 95.06 83 LYS A C 1
ATOM 657 O O . LYS A 1 83 ? -1.294 4.824 4.551 1.00 95.06 83 LYS A O 1
ATOM 662 N N . PRO A 1 84 ? -1.725 5.564 6.632 1.00 94.75 84 PRO A N 1
ATOM 663 C CA . PRO A 1 84 ? -0.324 5.905 6.904 1.00 94.75 84 PRO A CA 1
ATOM 664 C C . PRO A 1 84 ? 0.603 4.682 6.895 1.00 94.75 84 PRO A C 1
ATOM 666 O O . PRO A 1 84 ? 1.723 4.777 6.401 1.00 94.75 84 PRO A O 1
ATOM 669 N N . GLU A 1 85 ? 0.128 3.532 7.379 1.00 95.62 85 GLU A N 1
ATOM 670 C CA . GLU A 1 85 ? 0.895 2.280 7.381 1.00 95.62 85 GLU A CA 1
ATOM 671 C C . GLU A 1 85 ? 1.134 1.783 5.955 1.00 95.62 85 GLU A C 1
ATOM 673 O O . GLU A 1 85 ? 2.268 1.479 5.589 1.00 95.62 85 GLU A O 1
ATOM 678 N N . LEU A 1 86 ? 0.085 1.779 5.125 1.00 94.88 86 LEU A N 1
ATOM 679 C CA . LEU A 1 86 ? 0.182 1.376 3.725 1.00 94.88 86 LEU A CA 1
ATOM 680 C C . LEU A 1 86 ? 1.173 2.264 2.960 1.00 94.88 86 LEU A C 1
ATOM 682 O O . LEU A 1 86 ? 2.039 1.754 2.256 1.00 94.88 86 LEU A O 1
ATOM 686 N N . ILE A 1 87 ? 1.093 3.588 3.136 1.00 93.56 87 ILE A N 1
ATOM 687 C CA . ILE A 1 87 ? 2.018 4.540 2.500 1.00 93.56 87 ILE A CA 1
ATOM 688 C C . ILE A 1 87 ? 3.457 4.311 2.979 1.00 93.56 87 ILE A C 1
ATOM 690 O O . ILE A 1 87 ? 4.379 4.362 2.170 1.00 93.56 87 ILE A O 1
ATOM 694 N N . SER A 1 88 ? 3.666 4.039 4.270 1.00 93.12 88 SER A N 1
ATOM 695 C CA . SER A 1 88 ? 5.002 3.779 4.818 1.00 93.12 88 SER A CA 1
ATOM 696 C C . SER A 1 88 ? 5.652 2.538 4.195 1.00 93.12 88 SER A C 1
ATOM 698 O O . SER A 1 88 ? 6.811 2.605 3.781 1.00 93.12 88 SER A O 1
ATOM 700 N N . ILE A 1 89 ? 4.897 1.443 4.053 1.00 92.81 89 ILE A N 1
ATOM 701 C CA . ILE A 1 89 ? 5.366 0.208 3.402 1.00 92.81 89 ILE A CA 1
ATOM 702 C C . ILE A 1 89 ? 5.720 0.486 1.938 1.00 92.81 89 ILE A C 1
ATOM 704 O O . ILE A 1 89 ? 6.821 0.192 1.483 1.00 92.81 89 ILE A O 1
ATOM 708 N N . LEU A 1 90 ? 4.810 1.143 1.224 1.00 92.38 90 LEU A N 1
ATOM 709 C CA . LEU A 1 90 ? 4.967 1.501 -0.179 1.00 92.38 90 LEU A CA 1
ATOM 710 C C . LEU A 1 90 ? 6.186 2.412 -0.435 1.00 92.38 90 LEU A C 1
ATOM 712 O O . LEU A 1 90 ? 6.920 2.197 -1.403 1.00 92.38 90 LEU A O 1
ATOM 716 N N . ASN A 1 91 ? 6.450 3.387 0.439 1.00 91.25 91 ASN A N 1
ATOM 717 C CA . ASN A 1 91 ? 7.628 4.258 0.358 1.00 91.25 91 ASN A CA 1
ATOM 718 C C . ASN A 1 91 ? 8.939 3.486 0.571 1.00 91.25 91 ASN A C 1
ATOM 720 O O . ASN A 1 91 ? 9.922 3.758 -0.117 1.00 91.25 91 ASN A O 1
ATOM 724 N N . ARG A 1 92 ? 8.960 2.503 1.484 1.00 89.38 92 ARG A N 1
ATOM 725 C CA . ARG A 1 92 ? 10.128 1.624 1.692 1.00 89.38 92 ARG A CA 1
ATOM 726 C C . ARG A 1 92 ? 10.473 0.831 0.430 1.00 89.38 92 ARG A C 1
ATOM 728 O O . ARG A 1 92 ? 11.640 0.585 0.146 1.00 89.38 92 ARG A O 1
ATOM 735 N N . ASP A 1 93 ? 9.450 0.499 -0.342 1.00 86.44 93 ASP A N 1
ATOM 736 C CA . ASP A 1 93 ? 9.535 -0.205 -1.616 1.00 86.44 93 ASP A CA 1
ATOM 737 C C . ASP A 1 93 ? 9.773 0.750 -2.813 1.00 86.44 93 ASP A C 1
ATOM 739 O O . ASP A 1 93 ? 9.519 0.394 -3.964 1.00 86.44 93 ASP A O 1
ATOM 743 N N . GLY A 1 94 ? 10.202 1.994 -2.565 1.00 85.19 94 GLY A N 1
ATOM 744 C CA . GLY A 1 94 ? 10.651 2.932 -3.599 1.00 85.19 94 GLY A CA 1
ATOM 745 C C . GLY A 1 94 ? 9.580 3.846 -4.206 1.00 85.19 94 GLY A C 1
ATOM 746 O O . GLY A 1 94 ? 9.831 4.441 -5.257 1.00 85.19 94 GLY A O 1
ATOM 747 N N . LEU A 1 95 ? 8.397 3.980 -3.592 1.00 85.31 95 LEU A N 1
ATOM 748 C CA . LEU A 1 95 ? 7.400 4.967 -4.038 1.00 85.31 95 LEU A CA 1
ATOM 749 C C . LEU A 1 95 ? 7.803 6.406 -3.723 1.00 85.31 95 LEU A C 1
ATOM 751 O O . LEU A 1 95 ? 8.432 6.693 -2.706 1.00 85.31 95 LEU A O 1
ATOM 755 N N . LYS A 1 96 ? 7.411 7.315 -4.621 1.00 82.50 96 LYS A N 1
ATOM 756 C CA . LYS A 1 96 ? 7.667 8.753 -4.513 1.00 82.50 96 LYS A CA 1
ATOM 757 C C . LYS A 1 96 ? 6.381 9.487 -4.147 1.00 82.50 96 LYS A C 1
ATOM 759 O O . LYS A 1 96 ? 5.279 9.041 -4.456 1.00 82.50 96 LYS A O 1
ATOM 764 N N . ASP A 1 97 ? 6.505 10.673 -3.557 1.00 80.81 97 ASP A N 1
ATOM 765 C CA . ASP A 1 97 ? 5.350 11.446 -3.076 1.00 80.81 97 ASP A CA 1
ATOM 766 C C . ASP A 1 97 ? 4.337 11.812 -4.169 1.00 80.81 97 ASP A C 1
ATOM 768 O O . ASP A 1 97 ? 3.139 11.892 -3.900 1.00 80.81 97 ASP A O 1
ATOM 772 N N . LYS A 1 98 ? 4.801 11.967 -5.413 1.00 83.38 98 LYS A N 1
ATOM 773 C CA . LYS A 1 98 ? 3.950 12.219 -6.587 1.00 83.38 98 LYS A CA 1
ATOM 774 C C . LYS A 1 98 ? 2.923 11.109 -6.850 1.00 83.38 98 LYS A C 1
ATOM 776 O O . LYS A 1 98 ? 1.863 11.377 -7.405 1.00 83.38 98 LYS A O 1
ATOM 781 N N . ASP A 1 99 ? 3.202 9.885 -6.408 1.00 86.38 99 ASP A N 1
ATOM 782 C CA . ASP A 1 99 ? 2.360 8.716 -6.661 1.00 86.38 99 ASP A CA 1
ATOM 783 C C . ASP A 1 99 ? 1.244 8.575 -5.604 1.00 86.38 99 ASP A C 1
ATOM 785 O O . ASP A 1 99 ? 0.351 7.739 -5.737 1.00 86.38 99 ASP A O 1
ATOM 789 N N . ARG A 1 100 ? 1.224 9.432 -4.567 1.00 89.06 100 ARG A N 1
ATOM 790 C CA . ARG A 1 100 ? 0.195 9.424 -3.508 1.00 89.06 100 ARG A CA 1
ATOM 791 C C . ARG A 1 100 ? -1.221 9.592 -4.054 1.00 89.06 100 ARG A C 1
ATOM 793 O O . ARG A 1 100 ? -2.141 8.935 -3.567 1.00 89.06 100 ARG A O 1
ATOM 800 N N . THR A 1 101 ? -1.404 10.436 -5.068 1.00 92.00 101 THR A N 1
ATOM 801 C CA . THR A 1 101 ? -2.706 10.618 -5.731 1.00 92.00 101 THR A CA 1
ATOM 802 C C . THR A 1 101 ? -3.145 9.334 -6.433 1.00 92.00 101 THR A C 1
ATOM 804 O O . THR A 1 101 ? -4.308 8.941 -6.341 1.00 92.00 101 THR A O 1
ATOM 807 N N . GLN A 1 102 ? -2.204 8.622 -7.059 1.00 94.00 102 GLN A N 1
ATOM 808 C CA . GLN A 1 102 ? -2.466 7.337 -7.700 1.00 94.00 102 GLN A CA 1
ATOM 809 C C . GLN A 1 102 ? -2.835 6.258 -6.673 1.00 94.00 102 GLN A C 1
ATOM 811 O O . GLN A 1 102 ? -3.760 5.492 -6.922 1.00 94.00 102 GLN A O 1
ATOM 816 N N . ILE A 1 103 ? -2.198 6.235 -5.493 1.00 94.06 103 ILE A N 1
ATOM 817 C CA . ILE A 1 103 ? -2.576 5.326 -4.394 1.00 94.06 103 ILE A CA 1
ATOM 818 C C . ILE A 1 103 ? -4.041 5.543 -4.003 1.00 94.06 103 ILE A C 1
ATOM 820 O O . ILE A 1 103 ? -4.770 4.573 -3.837 1.00 94.06 103 ILE A O 1
ATOM 824 N N . MET A 1 104 ? -4.491 6.796 -3.875 1.00 94.75 104 MET A N 1
ATOM 825 C CA . MET A 1 104 ? -5.889 7.083 -3.521 1.00 94.75 104 MET A CA 1
ATOM 826 C C . MET A 1 104 ? -6.864 6.617 -4.604 1.00 94.75 104 MET A C 1
ATOM 828 O O . MET A 1 104 ? -7.881 6.012 -4.278 1.00 94.75 104 MET A O 1
ATOM 832 N N . SER A 1 105 ? -6.525 6.855 -5.873 1.00 96.38 105 SER A N 1
ATOM 833 C CA . SER A 1 105 ? -7.320 6.399 -7.020 1.00 96.38 105 SER A CA 1
ATOM 834 C C . SER A 1 105 ? -7.399 4.871 -7.103 1.00 96.38 105 SER A C 1
ATOM 836 O O . SER A 1 105 ? -8.454 4.311 -7.371 1.00 96.38 105 SER A O 1
ATOM 838 N N . ILE A 1 106 ? -6.300 4.171 -6.822 1.00 97.12 106 ILE A N 1
ATOM 839 C CA . ILE A 1 106 ? -6.291 2.706 -6.805 1.00 97.12 106 ILE A CA 1
ATOM 840 C C . ILE A 1 106 ? -7.078 2.182 -5.605 1.00 97.12 106 ILE A C 1
ATOM 842 O O . ILE A 1 106 ? -7.889 1.277 -5.767 1.00 97.12 106 ILE A O 1
ATOM 846 N N . LEU A 1 107 ? -6.879 2.746 -4.409 1.00 96.69 107 LEU A N 1
ATOM 847 C CA . LEU A 1 107 ? -7.582 2.308 -3.203 1.00 96.69 107 LEU A CA 1
ATOM 848 C C . LEU A 1 107 ? -9.097 2.424 -3.342 1.00 96.69 107 LEU A C 1
ATOM 850 O O . LEU A 1 107 ? -9.788 1.526 -2.880 1.00 96.69 107 LEU A O 1
ATOM 854 N N . SER A 1 108 ? -9.613 3.467 -4.000 1.00 96.38 108 SER A N 1
ATOM 855 C CA . SER A 1 108 ? -11.057 3.584 -4.240 1.00 96.38 108 SER A CA 1
ATOM 856 C C . SER A 1 108 ? -11.604 2.511 -5.186 1.00 96.38 108 SER A C 1
ATOM 858 O O . SER A 1 108 ? -12.789 2.198 -5.118 1.00 96.38 108 SER A O 1
ATOM 860 N N . GLN A 1 109 ? -10.758 1.934 -6.044 1.00 97.50 109 GLN A N 1
ATOM 861 C CA . GLN A 1 109 ? -11.133 0.869 -6.976 1.00 97.50 109 GLN A CA 1
ATOM 862 C C . GLN A 1 109 ? -10.985 -0.527 -6.369 1.00 97.50 109 GLN A C 1
ATOM 864 O O . GLN A 1 109 ? -11.757 -1.415 -6.714 1.00 97.50 1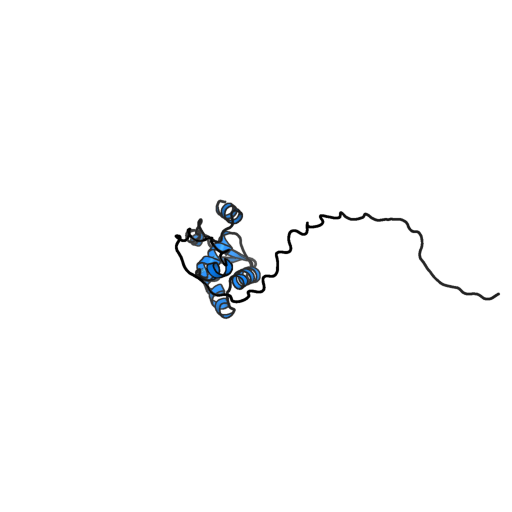09 GLN A O 1
ATOM 869 N N . VAL A 1 110 ? -9.983 -0.743 -5.508 1.00 97.94 110 VAL A N 1
ATOM 870 C CA . VAL A 1 110 ? -9.623 -2.093 -5.035 1.00 97.94 110 VAL A CA 1
ATOM 871 C C . VAL A 1 110 ? -10.020 -2.381 -3.589 1.00 97.94 110 VAL A C 1
ATOM 873 O O . VAL A 1 110 ? -10.033 -3.542 -3.180 1.00 97.94 110 VAL A O 1
ATOM 876 N N . ALA A 1 111 ? -10.335 -1.353 -2.799 1.00 98.00 111 ALA A N 1
ATOM 877 C CA . ALA A 1 111 ? -10.538 -1.485 -1.365 1.00 98.00 111 ALA A CA 1
ATOM 878 C C . ALA A 1 111 ? -11.760 -0.713 -0.853 1.00 98.00 111 ALA A C 1
ATOM 880 O O . ALA A 1 111 ? -12.107 0.360 -1.338 1.00 98.00 111 ALA A O 1
ATOM 881 N N . GLN A 1 112 ? -12.380 -1.240 0.198 1.00 97.81 112 GLN A N 1
ATOM 882 C CA . GLN A 1 112 ? -13.381 -0.535 0.989 1.00 97.81 112 GLN A CA 1
ATOM 883 C C . GLN A 1 112 ? -12.718 0.080 2.222 1.00 97.81 112 GLN A C 1
ATOM 885 O O . GLN A 1 112 ? -12.024 -0.613 2.965 1.00 97.81 112 GLN A O 1
ATOM 890 N N . ALA A 1 113 ? -12.956 1.368 2.471 1.00 96.81 113 ALA A N 1
ATOM 891 C CA . ALA A 1 113 ? -12.530 2.023 3.704 1.00 96.81 113 ALA A CA 1
ATOM 892 C C . ALA A 1 113 ? -13.614 1.880 4.783 1.00 96.81 113 ALA A C 1
ATOM 894 O O . ALA A 1 113 ? -14.763 2.266 4.570 1.00 96.81 113 ALA A O 1
ATOM 895 N N . LYS A 1 114 ? -13.240 1.359 5.952 1.00 96.88 114 LYS A N 1
ATOM 896 C CA . LYS A 1 114 ? -14.086 1.286 7.148 1.00 96.88 114 LYS A CA 1
ATOM 897 C C . LYS A 1 114 ? -13.229 1.571 8.378 1.00 96.88 114 LYS A C 1
ATOM 899 O O . LYS A 1 114 ? -12.162 0.984 8.525 1.00 96.88 114 LYS A O 1
ATOM 904 N N . ASP A 1 115 ? -13.662 2.494 9.234 1.00 95.62 115 ASP A N 1
ATOM 905 C CA . ASP A 1 115 ? -12.938 2.879 10.458 1.00 95.62 115 ASP A CA 1
ATOM 906 C C . ASP A 1 115 ? -11.464 3.273 10.203 1.00 95.62 115 ASP A C 1
ATOM 908 O O . ASP A 1 115 ? -10.559 2.931 10.961 1.00 95.62 115 ASP A O 1
ATOM 912 N N . ASN A 1 116 ? -11.206 3.989 9.097 1.00 94.94 116 ASN A N 1
ATOM 913 C CA . ASN A 1 116 ? -9.867 4.376 8.610 1.00 94.94 116 ASN A CA 1
ATOM 914 C C . ASN A 1 116 ? -8.926 3.211 8.250 1.00 94.94 116 ASN A C 1
ATOM 916 O O . ASN A 1 116 ? -7.718 3.408 8.076 1.00 94.94 116 ASN A O 1
ATOM 920 N N . VAL A 1 117 ? -9.480 2.014 8.091 1.00 97.56 117 VAL A N 1
ATOM 921 C CA . VAL A 1 117 ? -8.786 0.810 7.647 1.00 97.56 117 VAL A CA 1
ATOM 922 C C . VAL A 1 117 ? -9.318 0.420 6.268 1.00 97.56 117 VAL A C 1
ATOM 924 O O . VAL A 1 117 ? -10.522 0.462 6.018 1.00 97.56 117 VAL A O 1
ATOM 927 N N . TYR A 1 118 ? -8.416 0.074 5.357 1.00 98.25 118 TYR A N 1
ATOM 928 C CA . TYR A 1 118 ? -8.748 -0.385 4.014 1.00 98.25 118 TYR A CA 1
ATOM 929 C C . TYR A 1 118 ? -8.797 -1.908 3.995 1.00 98.25 118 TYR A C 1
ATOM 931 O O . TYR A 1 118 ? -7.862 -2.564 4.450 1.00 98.25 118 TYR A O 1
ATOM 939 N N . TYR A 1 119 ? -9.882 -2.447 3.449 1.00 98.00 119 TYR A N 1
ATOM 940 C CA . TYR A 1 119 ? -10.144 -3.873 3.292 1.00 98.00 119 TYR A CA 1
ATOM 941 C C . TYR A 1 119 ? -10.222 -4.196 1.804 1.00 98.00 119 TYR A C 1
ATOM 943 O O . TYR A 1 119 ? -10.887 -3.469 1.065 1.00 98.00 119 TYR A O 1
ATOM 951 N N . LEU A 1 120 ? -9.573 -5.271 1.357 1.00 98.06 120 LEU A N 1
ATOM 952 C CA . LEU A 1 120 ? -9.641 -5.683 -0.044 1.00 98.06 120 LEU A CA 1
ATOM 953 C C . LEU A 1 120 ? -11.088 -6.027 -0.434 1.00 98.06 120 LEU A C 1
ATOM 955 O O . LEU A 1 120 ? -11.772 -6.772 0.274 1.00 98.06 120 LEU A O 1
ATOM 959 N N . LEU A 1 121 ? -11.567 -5.487 -1.557 1.00 98.12 121 LEU A N 1
ATOM 960 C CA . LEU A 1 121 ? -12.904 -5.793 -2.062 1.00 98.12 121 LEU A CA 1
ATOM 961 C C . LEU A 1 121 ? -12.998 -7.264 -2.472 1.00 98.12 121 LEU A C 1
ATOM 963 O O . LEU A 1 121 ? -12.089 -7.806 -3.095 1.00 98.12 121 LEU A O 1
ATOM 967 N N . ARG A 1 122 ? -14.144 -7.898 -2.192 1.00 96.62 122 ARG A N 1
ATOM 968 C CA . ARG A 1 122 ? -14.358 -9.332 -2.461 1.00 96.62 122 ARG A CA 1
ATOM 969 C C . ARG A 1 122 ? -14.043 -9.730 -3.907 1.00 96.62 122 ARG A C 1
ATOM 971 O O . ARG A 1 122 ? -13.422 -10.758 -4.123 1.00 96.62 122 ARG A O 1
ATOM 978 N N . HIS A 1 123 ? -14.454 -8.926 -4.887 1.00 97.00 123 HIS A N 1
ATOM 979 C CA . HIS A 1 123 ? -14.252 -9.252 -6.302 1.00 97.00 123 HIS A CA 1
ATOM 980 C C . HIS A 1 123 ? -12.792 -9.112 -6.768 1.00 97.00 123 HIS A C 1
ATOM 982 O O . HIS A 1 123 ? -12.438 -9.678 -7.797 1.00 97.00 123 HIS A O 1
ATOM 988 N N . ILE A 1 124 ? -11.953 -8.392 -6.014 1.00 97.75 124 ILE A N 1
ATOM 989 C CA . ILE A 1 124 ? -10.532 -8.175 -6.324 1.00 97.75 124 ILE A CA 1
ATOM 990 C C . ILE A 1 124 ? -9.664 -9.349 -5.861 1.00 97.75 124 ILE A C 1
ATOM 992 O O . ILE A 1 124 ? -8.533 -9.481 -6.308 1.00 97.75 124 ILE A O 1
ATOM 996 N N . TRP A 1 125 ? -10.184 -10.254 -5.027 1.00 95.88 125 TRP A N 1
ATOM 997 C CA . TRP A 1 125 ? -9.454 -11.469 -4.652 1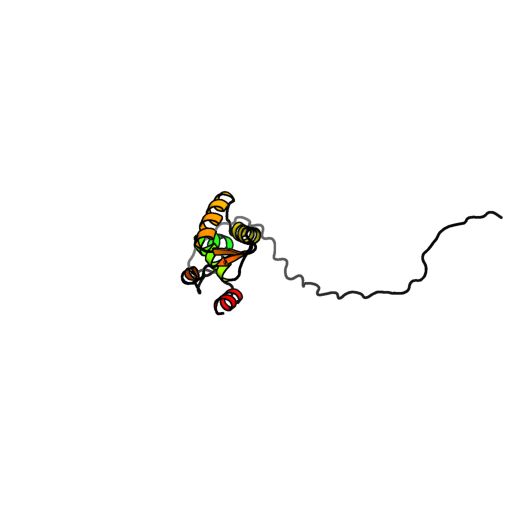.00 95.88 125 TRP A CA 1
ATOM 998 C C . TRP A 1 125 ? -9.078 -12.342 -5.857 1.00 95.88 125 TRP A C 1
ATOM 1000 O O . TRP A 1 125 ? -8.075 -13.038 -5.797 1.00 95.88 125 TRP A O 1
ATOM 1010 N N . ASN A 1 126 ? -9.812 -12.239 -6.971 1.00 95.62 126 ASN A N 1
ATOM 1011 C CA . ASN A 1 126 ? -9.454 -12.900 -8.230 1.00 95.62 126 ASN A CA 1
ATOM 1012 C C . ASN A 1 126 ? -8.154 -12.360 -8.862 1.00 95.62 126 ASN A C 1
ATOM 1014 O O . ASN A 1 126 ? -7.556 -13.044 -9.685 1.00 95.62 126 ASN A O 1
ATOM 1018 N N . ASP A 1 127 ? -7.721 -11.153 -8.484 1.00 95.25 127 ASP A N 1
ATOM 1019 C CA . ASP A 1 127 ? -6.483 -10.522 -8.960 1.00 95.25 127 ASP A CA 1
ATOM 1020 C C . ASP A 1 127 ? -5.286 -10.805 -8.023 1.00 95.25 127 ASP A C 1
ATOM 1022 O O . ASP A 1 127 ? -4.172 -10.342 -8.285 1.00 95.25 127 ASP A O 1
ATOM 1026 N N . VAL A 1 128 ? -5.496 -11.524 -6.910 1.00 96.12 128 VAL A N 1
ATOM 1027 C CA . VAL A 1 128 ? -4.435 -11.908 -5.964 1.00 96.12 128 VAL A CA 1
ATOM 1028 C C . VAL A 1 128 ? -3.669 -13.106 -6.525 1.00 96.12 128 VAL A C 1
ATOM 1030 O O . VAL A 1 128 ? -4.262 -14.128 -6.857 1.00 96.12 128 VAL A O 1
ATOM 1033 N N . GLN A 1 129 ? -2.344 -12.992 -6.613 1.00 94.00 129 GLN A N 1
ATOM 1034 C CA . GLN A 1 129 ? -1.469 -14.041 -7.143 1.00 94.00 129 GLN A CA 1
ATOM 1035 C C . GLN A 1 129 ? -0.904 -14.865 -5.984 1.00 94.00 129 GLN A C 1
ATOM 1037 O O . GLN A 1 129 ? -0.164 -14.347 -5.148 1.00 94.00 129 GLN A O 1
ATOM 1042 N N . GLU A 1 130 ? -1.236 -16.155 -5.919 1.00 89.12 130 GLU A N 1
ATOM 1043 C CA . GLU A 1 130 ? -0.714 -17.050 -4.874 1.00 89.12 130 GLU A CA 1
ATOM 1044 C C . GLU A 1 130 ? 0.804 -17.247 -4.968 1.00 89.12 130 GLU A C 1
ATOM 1046 O O . GLU A 1 130 ? 1.467 -17.431 -3.948 1.00 89.12 130 GLU A O 1
ATOM 1051 N N . ASP A 1 131 ? 1.354 -17.189 -6.180 1.00 87.69 131 ASP A N 1
ATOM 1052 C CA . ASP A 1 131 ? 2.772 -17.331 -6.510 1.00 87.69 131 ASP A CA 1
ATOM 1053 C C . ASP A 1 131 ? 3.524 -15.990 -6.499 1.00 87.69 131 ASP A C 1
ATOM 1055 O O . ASP A 1 131 ? 4.623 -15.876 -7.050 1.00 87.69 131 ASP A O 1
ATOM 1059 N N . TRP A 1 132 ? 2.957 -14.959 -5.860 1.00 92.25 132 TRP A N 1
ATOM 1060 C CA . TRP A 1 132 ? 3.596 -13.653 -5.772 1.00 92.25 132 TRP A CA 1
ATOM 1061 C C . TRP A 1 132 ? 4.990 -13.769 -5.129 1.00 92.25 132 TRP A C 1
ATOM 1063 O O . TRP A 1 132 ? 5.110 -14.147 -3.961 1.00 92.25 132 TRP A O 1
ATOM 1073 N N . PRO A 1 133 ? 6.067 -13.378 -5.836 1.00 86.94 133 PRO A N 1
ATOM 1074 C CA . PRO A 1 133 ? 7.441 -13.689 -5.431 1.00 86.94 133 PRO A CA 1
ATOM 1075 C C . PRO A 1 133 ? 7.919 -12.924 -4.188 1.00 86.94 133 PRO A C 1
ATOM 1077 O O . PRO A 1 133 ? 9.028 -13.157 -3.712 1.00 86.94 133 PRO A O 1
ATOM 1080 N N . PHE A 1 134 ? 7.114 -11.985 -3.682 1.00 89.50 134 PHE A N 1
ATOM 1081 C CA . PHE A 1 134 ? 7.417 -11.195 -2.485 1.00 89.50 134 PHE A CA 1
ATOM 1082 C C . PHE A 1 134 ? 6.621 -11.642 -1.256 1.00 89.50 134 PHE A C 1
ATOM 1084 O O . PHE A 1 134 ? 6.725 -10.999 -0.212 1.00 89.50 134 PHE A O 1
ATOM 1091 N N . TYR A 1 135 ? 5.833 -12.713 -1.364 1.00 91.44 135 TYR A N 1
ATOM 1092 C CA . TYR A 1 135 ? 5.252 -13.361 -0.199 1.00 91.44 135 TYR A CA 1
ATOM 1093 C C . TYR A 1 135 ? 6.292 -14.212 0.519 1.00 91.44 135 TYR A C 1
ATOM 1095 O O . TYR A 1 135 ? 7.072 -14.952 -0.078 1.00 91.44 135 TYR A O 1
ATOM 1103 N N . SER A 1 136 ? 6.318 -14.079 1.839 1.00 87.75 136 SER A N 1
ATOM 1104 C CA . SER A 1 136 ? 7.034 -14.996 2.712 1.00 87.75 136 SER A CA 1
ATOM 1105 C C . SER A 1 136 ? 6.227 -16.278 2.918 1.00 87.75 136 SER A C 1
ATOM 1107 O O . SER A 1 136 ? 5.013 -16.314 2.715 1.00 87.75 136 SER A O 1
ATOM 1109 N N . SER A 1 137 ? 6.867 -17.337 3.419 1.00 86.31 137 SER A N 1
ATOM 1110 C CA . SER A 1 137 ? 6.167 -18.575 3.798 1.00 86.31 137 SER A CA 1
ATOM 1111 C C . SER A 1 137 ? 4.994 -18.325 4.754 1.00 86.31 137 SER A C 1
ATOM 1113 O O . SER A 1 137 ? 3.982 -19.016 4.681 1.00 86.31 137 SER A O 1
ATOM 1115 N N . GLN A 1 138 ? 5.109 -17.313 5.622 1.00 87.75 138 GLN A N 1
ATOM 1116 C CA . GLN A 1 138 ? 4.040 -16.904 6.530 1.00 87.75 138 GLN A CA 1
ATOM 1117 C C . GLN A 1 138 ? 2.863 -16.261 5.785 1.00 87.75 138 GLN A C 1
ATOM 1119 O O . GLN A 1 138 ? 1.709 -16.525 6.115 1.00 87.75 138 GLN A O 1
ATOM 1124 N N . ASP A 1 139 ? 3.145 -15.453 4.766 1.00 90.38 139 ASP A N 1
ATOM 1125 C CA . ASP A 1 139 ? 2.131 -14.785 3.948 1.00 90.38 139 ASP A CA 1
ATOM 1126 C C . ASP A 1 139 ? 1.298 -15.801 3.159 1.00 90.38 139 ASP A C 1
ATOM 1128 O O . ASP A 1 139 ? 0.072 -15.712 3.126 1.00 90.38 139 ASP A O 1
ATOM 1132 N N . HIS A 1 140 ? 1.930 -16.852 2.630 1.00 89.88 140 HIS A N 1
ATOM 1133 C CA . HIS A 1 140 ? 1.208 -17.942 1.968 1.00 89.88 140 HIS A CA 1
ATOM 1134 C C . HIS A 1 140 ? 0.252 -18.692 2.911 1.00 89.88 140 HIS A C 1
ATOM 1136 O O . HIS A 1 140 ? -0.792 -19.169 2.472 1.00 89.88 140 HIS A O 1
ATOM 1142 N N . ILE A 1 141 ? 0.568 -18.800 4.207 1.00 88.50 141 ILE A N 1
ATOM 1143 C CA . ILE A 1 141 ? -0.345 -19.399 5.196 1.00 88.50 141 ILE A CA 1
ATOM 1144 C C . ILE A 1 141 ? -1.557 -18.492 5.429 1.00 88.50 141 ILE A C 1
ATOM 1146 O O . ILE A 1 141 ? -2.667 -18.987 5.614 1.00 88.50 141 ILE A O 1
ATOM 1150 N N . ILE A 1 142 ? -1.356 -17.172 5.419 1.00 89.50 142 ILE A N 1
ATOM 1151 C CA . ILE A 1 142 ? -2.430 -16.190 5.597 1.00 89.50 142 ILE A CA 1
ATOM 1152 C C . ILE A 1 142 ? -3.429 -16.256 4.434 1.00 89.50 142 ILE A C 1
ATOM 1154 O O . ILE A 1 142 ? -4.629 -16.196 4.681 1.00 89.50 142 ILE A O 1
ATOM 1158 N N . LEU A 1 143 ? -2.948 -16.434 3.201 1.00 88.69 143 LEU A N 1
ATOM 1159 C CA . LEU A 1 143 ? -3.782 -16.463 1.991 1.00 88.69 143 LEU A CA 1
ATOM 1160 C C . LEU A 1 143 ? -4.591 -17.752 1.810 1.00 88.69 143 LEU A C 1
ATOM 1162 O O . LEU A 1 143 ? -5.605 -17.737 1.126 1.00 88.69 143 LEU A O 1
ATOM 1166 N N . LYS A 1 144 ? -4.164 -18.863 2.421 1.00 81.06 144 LYS A N 1
ATOM 1167 C CA . LYS A 1 144 ? -4.845 -20.169 2.333 1.00 81.06 144 LYS A CA 1
ATOM 1168 C C . LYS A 1 144 ? -6.023 -20.336 3.309 1.00 81.06 144 LYS A C 1
ATOM 1170 O O . LYS A 1 144 ? -6.510 -21.455 3.467 1.00 81.06 144 LYS A O 1
ATOM 1175 N N . ARG A 1 145 ? -6.424 -19.274 4.011 1.00 61.75 145 ARG A N 1
ATOM 1176 C CA . ARG A 1 145 ? -7.523 -19.281 4.992 1.00 61.75 145 ARG A CA 1
ATOM 1177 C C . ARG A 1 145 ? -8.859 -18.947 4.351 1.00 61.75 145 ARG A C 1
ATOM 1179 O O . ARG A 1 145 ? -9.843 -19.603 4.753 1.00 61.75 145 ARG A O 1
#

Nearest PDB structures (foldseek):
  2e5n-assembly1_A  TM=9.307E-01  e=3.603E-07  Homo sapiens
  2doa-assembly1_A  TM=9.279E-01  e=1.080E-06  Homo sapiens
  5hs9-assembly1_A  TM=6.889E-01  e=1.029E-01  Bacillus subtilis subsp. subtilis str. 168